Protein AF-A0A2V6KX62-F1 (afdb_monomer_lite)

Foldseek 3Di:
DDALVVQAKKWKWKDKQPDDTDTDDIGHDDDDDDPVADAPIKMKIFIDGPVNPGTPDIDIDHDDDD

Structure (mmCIF, N/CA/C/O backbone):
data_AF-A0A2V6KX62-F1
#
_entry.id   AF-A0A2V6KX62-F1
#
loop_
_atom_site.group_PDB
_atom_site.id
_atom_site.type_symbol
_atom_site.label_atom_id
_atom_site.label_alt_id
_atom_site.label_comp_id
_atom_site.label_asym_id
_atom_site.label_entity_id
_atom_site.label_seq_id
_atom_site.pdbx_PDB_ins_code
_atom_site.Cartn_x
_atom_site.Cartn_y
_atom_site.Cartn_z
_atom_site.occupancy
_atom_site.B_iso_or_equiv
_atom_site.auth_seq_id
_atom_site.auth_comp_id
_atom_site.auth_asym_id
_atom_site.auth_atom_id
_atom_site.pdbx_PDB_model_num
ATOM 1 N N . SER A 1 1 ? -2.979 -9.447 -4.179 1.00 89.94 1 SER A N 1
ATOM 2 C CA . SER A 1 1 ? -1.873 -9.758 -5.108 1.00 89.94 1 SER A CA 1
ATOM 3 C C . SER A 1 1 ? -1.774 -8.640 -6.123 1.00 89.94 1 SER A C 1
ATOM 5 O O . SER A 1 1 ? -2.717 -7.864 -6.239 1.00 89.94 1 SER A O 1
ATOM 7 N N . TRP A 1 2 ? -0.646 -8.533 -6.817 1.00 93.25 2 TRP A N 1
ATOM 8 C CA . TRP A 1 2 ? -0.447 -7.554 -7.884 1.00 93.25 2 TRP A CA 1
ATOM 9 C C . TRP A 1 2 ? 0.375 -8.149 -9.026 1.00 93.25 2 TRP A C 1
ATOM 11 O O . TRP A 1 2 ? 1.076 -9.147 -8.836 1.00 93.2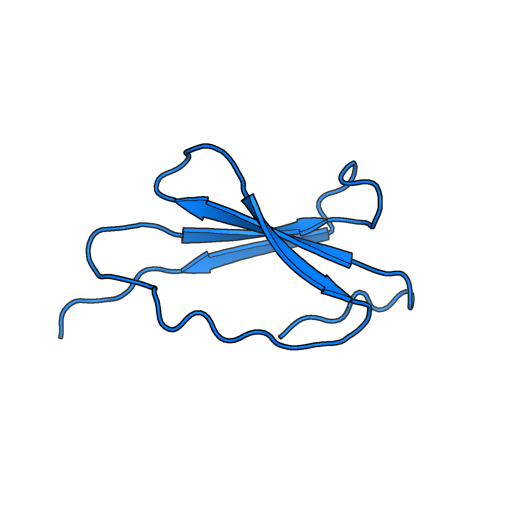5 2 TRP A O 1
ATOM 21 N N . ASP A 1 3 ? 0.265 -7.520 -10.192 1.00 93.44 3 ASP A N 1
ATOM 22 C CA . ASP A 1 3 ? 1.039 -7.773 -11.406 1.00 93.44 3 ASP A CA 1
ATOM 23 C C . ASP A 1 3 ? 1.209 -6.422 -12.118 1.00 93.44 3 ASP A C 1
ATOM 25 O O . ASP A 1 3 ? 0.217 -5.725 -12.338 1.00 93.44 3 ASP A O 1
ATOM 29 N N . THR A 1 4 ? 2.444 -6.013 -12.406 1.00 89.25 4 THR A N 1
ATOM 30 C CA . THR A 1 4 ? 2.735 -4.759 -13.125 1.00 89.25 4 THR A CA 1
ATOM 31 C C . THR A 1 4 ? 2.488 -4.855 -14.628 1.00 89.25 4 THR A C 1
ATOM 33 O O . THR A 1 4 ? 2.460 -3.825 -15.293 1.00 89.25 4 THR A O 1
ATOM 36 N N . VAL A 1 5 ? 2.258 -6.062 -15.165 1.00 87.06 5 VAL A N 1
ATOM 37 C CA . VAL A 1 5 ? 2.012 -6.383 -16.586 1.00 87.06 5 VAL A CA 1
ATOM 38 C C . VAL A 1 5 ? 3.211 -6.122 -17.507 1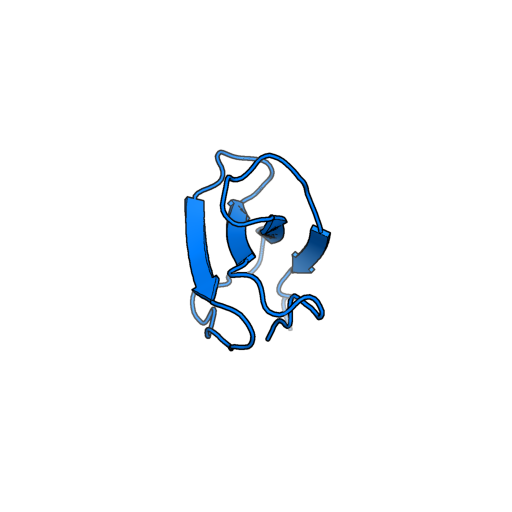.00 87.06 5 VAL A C 1
ATOM 40 O O . VAL A 1 5 ? 3.521 -6.957 -18.352 1.00 87.06 5 VAL A O 1
ATOM 43 N N . ASP A 1 6 ? 3.926 -5.014 -17.326 1.00 87.50 6 ASP A N 1
ATOM 44 C CA . ASP A 1 6 ? 5.121 -4.630 -18.083 1.00 87.50 6 ASP A CA 1
ATOM 45 C C . ASP A 1 6 ? 6.394 -5.402 -17.668 1.00 87.50 6 ASP A C 1
ATOM 47 O O . ASP A 1 6 ? 7.451 -5.259 -18.282 1.00 87.50 6 ASP A O 1
ATOM 51 N N . GLY A 1 7 ? 6.307 -6.228 -16.620 1.00 86.50 7 GLY A N 1
ATOM 52 C CA . GLY A 1 7 ? 7.424 -7.007 -16.082 1.00 86.50 7 GLY A CA 1
ATOM 53 C C . GLY A 1 7 ? 8.413 -6.195 -15.238 1.00 86.50 7 GLY A C 1
ATOM 54 O O . GLY A 1 7 ? 9.402 -6.757 -14.751 1.00 86.50 7 GLY A O 1
ATOM 55 N N . SER A 1 8 ? 8.161 -4.902 -15.024 1.00 91.94 8 SER A N 1
ATOM 56 C CA . SER A 1 8 ? 8.937 -4.048 -14.130 1.00 91.94 8 SER A CA 1
ATOM 57 C C . SER A 1 8 ? 8.610 -4.343 -12.661 1.00 91.94 8 SER A C 1
ATOM 59 O O . SER A 1 8 ? 7.615 -4.989 -12.333 1.00 91.94 8 SER A O 1
ATOM 61 N N . ILE A 1 9 ? 9.483 -3.929 -11.739 1.00 94.06 9 ILE A N 1
ATOM 62 C CA . ILE A 1 9 ? 9.209 -4.061 -10.301 1.00 94.06 9 ILE A CA 1
ATOM 63 C C . ILE A 1 9 ? 8.266 -2.932 -9.886 1.00 94.06 9 ILE A C 1
ATOM 65 O O . ILE A 1 9 ? 8.628 -1.764 -10.002 1.00 94.06 9 ILE A O 1
ATOM 69 N N . GLY A 1 10 ? 7.106 -3.286 -9.338 1.00 96.00 10 GLY A N 1
ATOM 70 C CA . GLY A 1 10 ? 6.207 -2.342 -8.684 1.00 96.00 10 GLY A CA 1
ATOM 71 C C . GLY A 1 10 ? 6.447 -2.291 -7.179 1.00 96.00 10 GLY A C 1
ATOM 72 O O . GLY A 1 10 ? 6.928 -3.260 -6.583 1.00 96.00 10 GLY A O 1
ATOM 73 N N . ARG A 1 11 ? 6.098 -1.165 -6.555 1.00 97.25 11 ARG A N 1
ATOM 74 C CA . ARG A 1 11 ? 6.127 -0.985 -5.097 1.00 97.25 11 ARG A CA 1
ATOM 75 C C . ARG A 1 11 ? 4.735 -0.654 -4.593 1.00 97.25 11 ARG A C 1
ATOM 77 O O . ARG A 1 11 ? 4.101 0.273 -5.086 1.00 97.25 11 ARG A O 1
ATOM 84 N N . ILE A 1 12 ? 4.265 -1.405 -3.608 1.00 97.75 12 ILE A N 1
ATOM 85 C CA . ILE A 1 12 ? 3.007 -1.141 -2.925 1.00 97.75 12 ILE A CA 1
ATOM 86 C C . ILE A 1 12 ? 3.294 -0.353 -1.662 1.00 97.75 12 ILE A C 1
ATOM 88 O O . ILE A 1 12 ? 4.019 -0.817 -0.783 1.00 97.75 12 ILE A O 1
ATOM 92 N N . TYR A 1 13 ? 2.656 0.801 -1.555 1.00 98.31 13 TYR A N 1
ATOM 93 C CA . TYR A 1 13 ? 2.614 1.605 -0.348 1.00 98.31 13 TYR A CA 1
ATOM 94 C C . TYR A 1 13 ? 1.234 1.522 0.284 1.00 98.31 13 TYR A C 1
ATOM 96 O O . TYR A 1 13 ? 0.233 1.339 -0.411 1.00 98.31 13 TYR A O 1
ATOM 104 N N . VAL A 1 14 ? 1.175 1.654 1.605 1.00 98.38 14 VAL A N 1
ATOM 105 C CA . VAL A 1 14 ? -0.081 1.732 2.346 1.00 98.38 14 VAL A CA 1
ATOM 106 C C . VAL A 1 14 ? -0.158 3.018 3.151 1.00 98.38 14 VAL A C 1
ATOM 108 O O . VAL A 1 14 ? 0.804 3.402 3.809 1.00 98.38 14 VAL A O 1
ATOM 111 N N . SER A 1 15 ? -1.314 3.677 3.103 1.00 98.38 15 SER A N 1
ATOM 112 C CA . SER A 1 15 ? -1.676 4.771 4.007 1.00 98.38 15 SER A CA 1
ATOM 113 C C . SER A 1 15 ? -2.869 4.368 4.860 1.00 98.38 15 SER A C 1
ATOM 115 O O . SER A 1 15 ? -3.807 3.730 4.376 1.00 98.38 15 SER A O 1
ATOM 117 N N . VAL A 1 16 ? -2.832 4.759 6.132 1.00 98.00 16 VAL A N 1
ATOM 118 C CA . VAL A 1 16 ? -3.920 4.557 7.090 1.00 98.00 16 VAL A CA 1
ATOM 119 C C . VAL A 1 16 ? -4.590 5.899 7.340 1.00 98.00 16 VAL A C 1
ATOM 121 O O . VAL A 1 16 ? -3.923 6.858 7.719 1.00 98.00 16 VAL A O 1
ATOM 124 N N . ASN A 1 17 ? -5.903 5.979 7.122 1.00 96.75 17 ASN A N 1
ATOM 125 C CA . ASN A 1 17 ? -6.715 7.175 7.363 1.00 96.75 17 ASN A CA 1
ATOM 126 C C . ASN A 1 17 ? -6.135 8.454 6.721 1.00 96.75 17 ASN A C 1
ATOM 128 O O . ASN A 1 17 ? -6.146 9.519 7.333 1.00 96.75 17 ASN A O 1
ATOM 132 N N . ARG A 1 18 ? -5.644 8.347 5.475 1.00 95.06 18 ARG A N 1
ATOM 133 C CA . ARG A 1 18 ? -4.978 9.430 4.718 1.00 95.06 18 ARG A CA 1
ATOM 134 C C . ARG A 1 18 ? -3.681 9.957 5.357 1.00 95.06 18 ARG A C 1
ATOM 136 O O . ARG A 1 18 ? -3.245 11.058 5.034 1.00 95.06 18 ARG A O 1
ATOM 143 N N . GLY A 1 19 ? -3.073 9.189 6.259 1.00 97.12 19 GLY A N 1
ATOM 144 C CA . GLY A 1 19 ? -1.766 9.486 6.837 1.00 97.12 19 GLY A CA 1
ATOM 145 C C . GLY A 1 19 ? -0.606 9.242 5.869 1.00 97.12 19 GLY A C 1
ATOM 146 O O . GLY A 1 19 ? -0.799 8.962 4.681 1.00 97.12 19 GLY A O 1
ATOM 147 N N . GLN A 1 20 ? 0.614 9.316 6.402 1.00 97.38 20 GLN A N 1
ATOM 148 C CA . GLN A 1 20 ? 1.836 9.029 5.652 1.00 97.38 20 GLN A CA 1
ATOM 149 C C . GLN A 1 20 ? 1.799 7.623 5.042 1.00 97.38 20 GLN A C 1
ATOM 151 O O . GLN A 1 20 ? 1.295 6.673 5.644 1.00 97.38 20 GLN A O 1
ATOM 156 N N . GLU A 1 21 ? 2.352 7.502 3.841 1.00 97.62 21 GLU A N 1
ATOM 157 C CA . GLU A 1 21 ? 2.492 6.217 3.170 1.00 97.62 21 GLU A CA 1
ATOM 158 C C . GLU A 1 21 ? 3.746 5.489 3.624 1.00 97.62 21 GLU A C 1
ATOM 160 O O . GLU A 1 21 ? 4.821 6.082 3.722 1.00 97.62 21 GLU A O 1
ATOM 165 N N . LEU A 1 22 ? 3.618 4.184 3.828 1.00 97.75 22 LEU A N 1
ATOM 166 C CA . LEU A 1 22 ? 4.722 3.304 4.184 1.00 97.75 22 LEU A CA 1
ATOM 167 C C . LEU A 1 22 ? 4.845 2.192 3.148 1.00 97.75 22 LEU A C 1
ATOM 169 O O . LEU A 1 22 ? 3.833 1.688 2.658 1.00 97.75 22 LEU A O 1
ATOM 173 N N . LEU A 1 23 ? 6.081 1.811 2.810 1.00 97.69 23 LEU A N 1
ATOM 174 C CA . LEU A 1 23 ? 6.327 0.689 1.907 1.00 97.69 23 LEU A CA 1
ATOM 175 C C . LEU A 1 23 ? 5.776 -0.588 2.551 1.00 97.69 23 LEU A C 1
ATOM 177 O O . LEU A 1 23 ? 6.176 -0.958 3.652 1.00 97.69 23 LEU A O 1
ATOM 181 N N . PHE A 1 24 ? 4.856 -1.242 1.854 1.00 97.31 24 PHE A N 1
ATOM 182 C CA . PHE A 1 24 ? 4.203 -2.465 2.304 1.00 97.31 24 PHE A CA 1
ATOM 183 C C . PHE A 1 24 ? 4.806 -3.704 1.639 1.00 97.31 24 PHE A C 1
ATOM 185 O O . PHE A 1 24 ? 5.052 -4.702 2.311 1.00 97.31 24 PHE A O 1
ATOM 192 N N . ALA A 1 25 ? 5.034 -3.650 0.326 1.00 96.81 25 ALA A N 1
ATOM 193 C CA . ALA A 1 25 ? 5.606 -4.756 -0.436 1.00 96.81 25 ALA A CA 1
ATOM 194 C C . ALA A 1 25 ? 6.202 -4.274 -1.767 1.00 96.81 25 ALA A C 1
ATOM 196 O O . ALA A 1 25 ? 5.854 -3.199 -2.251 1.00 96.81 25 ALA A O 1
ATOM 197 N N . ASP A 1 26 ? 7.046 -5.087 -2.399 1.00 96.25 26 ASP A N 1
ATOM 198 C CA . ASP A 1 26 ? 7.555 -4.844 -3.749 1.00 96.25 26 ASP A CA 1
ATOM 199 C C . ASP A 1 26 ? 7.717 -6.144 -4.546 1.00 96.25 26 ASP A C 1
ATOM 201 O O . ASP A 1 26 ? 7.771 -7.245 -3.993 1.00 96.25 26 ASP A O 1
ATOM 205 N N . GLY A 1 27 ? 7.704 -6.022 -5.873 1.00 94.62 27 GLY A N 1
ATOM 206 C CA . GLY A 1 27 ? 7.878 -7.146 -6.788 1.00 94.62 27 GLY A CA 1
ATOM 207 C C . GLY A 1 27 ? 7.174 -6.938 -8.125 1.00 94.62 27 GLY A C 1
ATOM 208 O O . GLY A 1 27 ? 6.378 -6.016 -8.290 1.00 94.62 27 GLY A O 1
ATOM 209 N N . ARG A 1 28 ? 7.465 -7.816 -9.090 1.00 91.50 28 ARG A N 1
ATOM 210 C CA . ARG A 1 28 ? 6.861 -7.782 -10.437 1.00 91.50 28 ARG A CA 1
ATOM 211 C C . ARG A 1 28 ? 5.434 -8.333 -10.426 1.00 91.50 28 ARG A C 1
ATOM 213 O O . ARG A 1 28 ? 4.483 -7.661 -10.801 1.00 91.50 28 ARG A O 1
ATOM 220 N N . ARG A 1 29 ? 5.299 -9.560 -9.917 1.00 92.31 29 ARG A N 1
ATOM 221 C CA . ARG A 1 29 ? 4.036 -10.278 -9.737 1.00 92.31 29 ARG A CA 1
ATOM 222 C C . ARG A 1 29 ? 4.113 -11.073 -8.445 1.00 92.31 29 ARG A C 1
ATOM 224 O O . ARG A 1 29 ? 4.875 -12.033 -8.365 1.00 92.31 29 ARG A O 1
ATOM 231 N N . SER A 1 30 ? 3.390 -10.641 -7.418 1.00 93.44 30 SER A N 1
ATOM 232 C CA . SER A 1 30 ? 3.500 -11.237 -6.083 1.00 93.44 30 SER A CA 1
ATOM 233 C C . SER A 1 30 ? 2.243 -11.002 -5.234 1.00 93.44 30 SER A C 1
ATOM 235 O O . SER A 1 30 ? 1.221 -10.463 -5.680 1.00 93.44 30 SER A O 1
ATOM 237 N N . SER A 1 31 ? 2.290 -11.476 -3.995 1.00 94.50 31 SER A N 1
ATOM 238 C CA . SER A 1 31 ? 1.246 -11.342 -2.988 1.00 94.50 31 SER A CA 1
ATOM 239 C C . SER A 1 31 ? 1.862 -11.158 -1.609 1.00 94.50 31 SER A C 1
ATOM 241 O O . SER A 1 31 ? 2.839 -11.820 -1.277 1.00 94.50 31 SER A O 1
ATOM 243 N N . ALA A 1 32 ? 1.240 -10.313 -0.793 1.00 95.69 32 ALA A N 1
ATOM 244 C CA . ALA A 1 32 ? 1.594 -10.105 0.602 1.00 95.69 32 ALA A CA 1
ATOM 245 C C . ALA A 1 32 ? 0.317 -10.120 1.446 1.00 95.69 32 ALA A C 1
ATOM 247 O O . ALA A 1 32 ? -0.713 -9.583 1.026 1.00 95.69 32 ALA A O 1
ATOM 248 N N . SER A 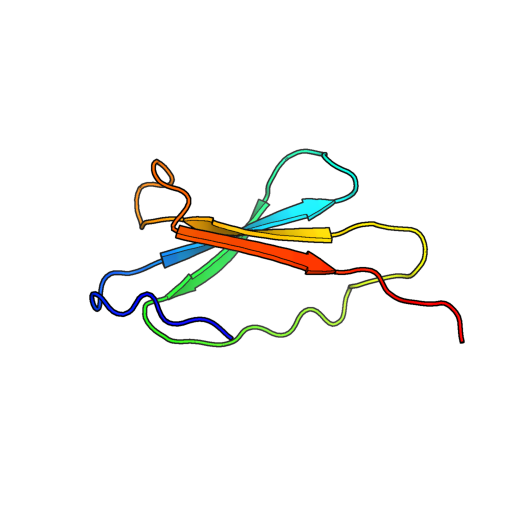1 33 ? 0.381 -10.746 2.619 1.00 95.44 33 SER A N 1
ATOM 249 C CA . SER A 1 33 ? -0.753 -10.821 3.540 1.00 95.44 33 SER A CA 1
ATOM 250 C C . SER A 1 33 ? -0.783 -9.613 4.476 1.00 95.44 33 SER A C 1
ATOM 252 O O . SER A 1 33 ? 0.227 -9.267 5.083 1.00 95.44 33 SER A O 1
ATOM 254 N N . ALA A 1 34 ? -1.959 -9.005 4.640 1.00 94.62 34 ALA A N 1
ATOM 255 C CA . ALA A 1 34 ? -2.186 -7.850 5.512 1.00 94.62 34 ALA A CA 1
ATOM 256 C C . ALA A 1 34 ? -3.072 -8.224 6.719 1.00 94.62 34 ALA A C 1
ATOM 258 O O . ALA A 1 34 ? -4.166 -7.696 6.896 1.00 94.62 34 ALA A O 1
ATOM 259 N N . HIS A 1 35 ? -2.617 -9.174 7.545 1.00 95.00 35 HIS A N 1
ATOM 260 C CA . HIS A 1 35 ? -3.385 -9.679 8.700 1.00 95.00 35 HIS A CA 1
ATOM 261 C C . HIS A 1 35 ? -3.627 -8.633 9.806 1.00 95.00 35 HIS A C 1
ATOM 263 O O . HIS A 1 35 ? -4.471 -8.836 10.670 1.00 95.00 35 HIS A O 1
ATOM 269 N N . TRP A 1 36 ? -2.893 -7.523 9.768 1.00 94.56 36 TRP A N 1
ATOM 270 C CA . TRP A 1 36 ? -2.945 -6.407 10.716 1.00 94.56 36 TRP A CA 1
ATOM 271 C C . TRP A 1 36 ? -4.066 -5.394 10.419 1.00 94.56 36 TRP A C 1
ATOM 273 O O . TRP A 1 36 ? -4.159 -4.372 11.087 1.00 94.56 36 TRP A O 1
ATOM 283 N N . ILE A 1 37 ? -4.907 -5.632 9.407 1.00 94.56 37 ILE A N 1
ATOM 284 C CA . ILE A 1 37 ? -6.037 -4.752 9.087 1.00 94.56 37 ILE A CA 1
ATOM 285 C C . ILE A 1 37 ? -7.125 -4.859 10.169 1.00 94.56 37 ILE A C 1
ATOM 287 O O . ILE A 1 37 ? -7.715 -5.922 10.410 1.00 94.56 37 ILE A O 1
ATOM 291 N N . GLU A 1 38 ? -7.446 -3.715 10.768 1.00 94.75 38 GLU A N 1
ATOM 292 C CA . GLU A 1 38 ? -8.409 -3.575 11.858 1.00 94.75 38 GLU A CA 1
ATOM 293 C C . GLU A 1 38 ? -9.688 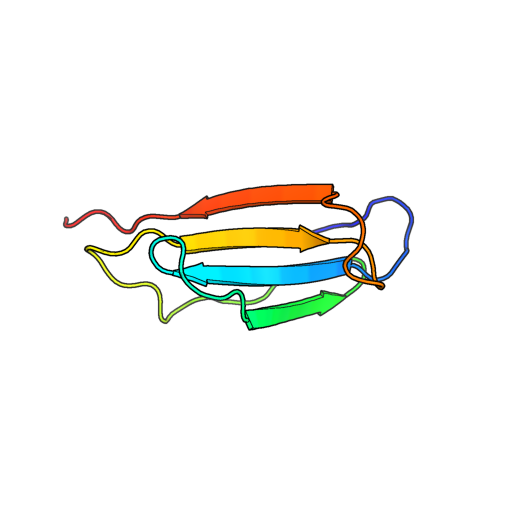-2.849 11.411 1.00 94.75 38 GLU A C 1
ATOM 295 O O . GLU A 1 38 ? -9.741 -2.169 10.382 1.00 94.75 38 GLU A O 1
ATOM 300 N N . THR A 1 39 ? -10.765 -3.023 12.179 1.00 95.25 39 THR A N 1
ATOM 301 C CA . THR A 1 39 ? -12.008 -2.256 12.006 1.00 95.25 39 THR A CA 1
ATOM 302 C C . THR A 1 39 ? -11.801 -0.794 12.395 1.00 95.25 39 THR A C 1
ATOM 304 O O . THR A 1 39 ? -10.967 -0.482 13.238 1.00 95.25 39 THR A O 1
ATOM 307 N N . GLY A 1 40 ? -12.592 0.114 11.821 1.00 94.69 40 GLY A N 1
ATOM 308 C CA . GLY A 1 40 ? -12.549 1.541 12.172 1.00 94.69 40 GLY A CA 1
ATOM 309 C C . GLY A 1 40 ? -11.450 2.349 11.474 1.00 94.69 40 GLY A C 1
ATOM 310 O O . GLY A 1 40 ? -11.432 3.568 11.602 1.00 94.69 40 GLY A O 1
ATOM 311 N N . SER A 1 41 ? -10.591 1.701 10.681 1.00 96.12 41 SER A N 1
ATOM 312 C CA . SER A 1 41 ? -9.601 2.366 9.831 1.00 96.12 41 SER A CA 1
ATOM 313 C C . SER A 1 41 ? -9.872 2.134 8.345 1.00 96.12 41 SER A C 1
ATOM 315 O O . SER A 1 41 ? -10.413 1.104 7.931 1.00 96.12 41 SER A O 1
ATOM 317 N N . LYS A 1 42 ? -9.475 3.113 7.531 1.00 97.19 42 LYS A N 1
ATOM 318 C CA . LYS A 1 42 ? -9.432 3.035 6.071 1.00 97.19 42 LYS A CA 1
ATOM 319 C C . LYS A 1 42 ? -7.983 2.867 5.631 1.00 97.19 42 LYS A C 1
ATOM 321 O O . LYS A 1 42 ? -7.146 3.714 5.939 1.00 97.19 42 LYS A O 1
ATOM 326 N N . TYR A 1 43 ? -7.713 1.807 4.882 1.00 98.06 43 TYR A N 1
ATOM 327 C CA . TYR A 1 43 ? -6.390 1.502 4.349 1.00 98.06 43 TYR A CA 1
ATOM 328 C C . TYR A 1 43 ? -6.388 1.729 2.842 1.00 98.06 43 TYR A C 1
ATOM 330 O O . TYR A 1 43 ? -7.242 1.198 2.134 1.00 98.06 43 TYR A O 1
ATOM 338 N N . GLU A 1 44 ? -5.441 2.512 2.344 1.00 98.25 44 GLU A N 1
ATOM 339 C CA . GLU A 1 44 ? -5.261 2.765 0.915 1.00 98.25 44 GLU A CA 1
ATOM 340 C C . GLU A 1 44 ? -3.954 2.130 0.463 1.00 98.25 44 GLU A C 1
ATOM 342 O O . GLU A 1 44 ? -2.877 2.621 0.799 1.00 98.25 44 GLU A O 1
ATOM 347 N N . PHE A 1 45 ? -4.058 1.03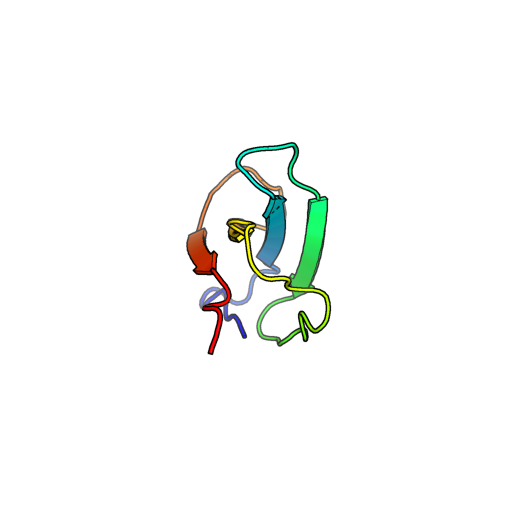3 -0.287 1.00 98.12 45 PHE A N 1
ATOM 348 C CA . PHE A 1 45 ? -2.917 0.372 -0.908 1.00 98.12 45 PHE A CA 1
ATOM 349 C C . PHE A 1 45 ? -2.737 0.925 -2.313 1.00 98.12 45 PHE A C 1
ATOM 351 O O . PHE A 1 45 ? -3.668 0.902 -3.120 1.00 98.12 45 PHE A O 1
ATOM 358 N N . ARG A 1 46 ? -1.540 1.414 -2.610 1.00 98.19 46 ARG A N 1
ATOM 359 C CA . ARG A 1 46 ? -1.203 2.067 -3.871 1.00 98.19 46 ARG A CA 1
ATOM 360 C C . ARG A 1 46 ? 0.003 1.400 -4.487 1.00 98.19 46 ARG A C 1
ATOM 362 O O . ARG A 1 46 ? 1.052 1.316 -3.858 1.00 98.19 46 ARG A O 1
ATOM 369 N N . LEU A 1 47 ? -0.178 0.898 -5.699 1.00 97.50 47 LEU A N 1
ATOM 370 C CA . LEU A 1 47 ? 0.879 0.333 -6.515 1.00 97.50 47 LEU A CA 1
ATOM 371 C C . LEU A 1 47 ? 1.489 1.453 -7.347 1.00 97.50 47 LEU A C 1
ATOM 373 O O . LEU A 1 47 ? 0.805 2.052 -8.175 1.00 97.50 47 LEU A O 1
ATOM 377 N N . TYR A 1 48 ? 2.776 1.678 -7.151 1.00 97.19 48 TYR A N 1
ATOM 378 C CA . TYR A 1 48 ? 3.575 2.591 -7.943 1.00 97.19 48 TYR A CA 1
ATOM 379 C C . TYR A 1 48 ? 4.578 1.835 -8.808 1.00 97.19 48 TYR A C 1
ATOM 381 O O . TYR A 1 48 ? 4.919 0.677 -8.532 1.00 97.19 48 TYR A O 1
ATOM 389 N N . ASN A 1 49 ? 5.099 2.525 -9.820 1.00 95.06 49 ASN A N 1
ATOM 390 C CA . ASN A 1 49 ? 6.326 2.118 -10.493 1.00 95.06 49 ASN A CA 1
ATOM 391 C C . ASN A 1 49 ? 7.512 2.053 -9.502 1.00 95.06 49 ASN A C 1
ATOM 393 O O . ASN A 1 49 ? 7.443 2.525 -8.361 1.00 95.06 49 ASN A O 1
ATOM 397 N N . ARG A 1 50 ? 8.629 1.460 -9.937 1.00 94.38 50 ARG A N 1
ATOM 398 C CA . ARG A 1 50 ? 9.813 1.246 -9.087 1.00 94.38 50 ARG A CA 1
ATOM 399 C C . ARG A 1 50 ? 10.314 2.524 -8.412 1.00 94.38 50 ARG A C 1
ATOM 401 O O . ARG A 1 50 ? 10.735 2.474 -7.255 1.00 94.38 50 ARG A O 1
ATOM 408 N N . ASP A 1 51 ? 10.259 3.643 -9.122 1.00 94.69 51 ASP A N 1
ATOM 409 C CA . ASP A 1 51 ? 10.815 4.919 -8.673 1.00 94.69 51 ASP A CA 1
ATOM 410 C C . ASP A 1 51 ? 9.828 5.741 -7.831 1.00 94.69 51 ASP A C 1
ATOM 412 O O . ASP A 1 51 ? 10.177 6.822 -7.367 1.00 94.69 51 ASP A O 1
ATOM 416 N N . HIS A 1 52 ? 8.628 5.204 -7.571 1.00 95.38 52 HIS A N 1
ATOM 417 C CA . HIS A 1 52 ? 7.573 5.854 -6.793 1.00 95.38 52 HIS A CA 1
ATOM 418 C C . HIS A 1 52 ? 7.193 7.237 -7.351 1.00 95.38 52 HIS A C 1
ATOM 420 O O . HIS A 1 52 ? 6.984 8.198 -6.615 1.00 95.38 52 HIS A O 1
ATOM 426 N N . THR A 1 53 ? 7.109 7.341 -8.675 1.00 95.88 53 THR A N 1
ATOM 427 C CA . THR A 1 53 ? 6.761 8.580 -9.386 1.00 95.88 53 THR A CA 1
ATOM 428 C C . THR A 1 53 ? 5.423 8.484 -10.110 1.00 95.88 53 THR A C 1
ATOM 430 O O . THR A 1 53 ? 4.768 9.501 -10.323 1.00 95.88 53 THR A O 1
ATOM 433 N N . GLU A 1 54 ? 4.984 7.269 -10.443 1.00 95.62 54 GLU A N 1
ATOM 434 C CA . GLU A 1 54 ? 3.749 7.010 -11.180 1.00 95.62 54 GLU A CA 1
ATOM 435 C C . GLU A 1 54 ? 2.863 6.027 -10.421 1.00 95.62 54 GLU A C 1
ATOM 437 O O . GLU A 1 54 ? 3.310 4.938 -10.052 1.00 95.62 54 GLU A O 1
ATOM 442 N N . LEU A 1 55 ? 1.604 6.411 -10.198 1.00 96.88 55 LEU A N 1
ATOM 443 C CA . LEU A 1 55 ? 0.589 5.555 -9.595 1.00 96.88 55 LEU A CA 1
ATOM 444 C C . LEU A 1 55 ? -0.025 4.654 -10.671 1.00 96.88 55 LEU A C 1
ATOM 446 O O . LEU A 1 55 ? -0.769 5.127 -11.525 1.00 96.88 55 LEU A O 1
ATOM 450 N N . LEU A 1 56 ? 0.239 3.355 -10.582 1.00 95.44 56 LEU A N 1
ATOM 451 C CA . LEU A 1 56 ? -0.251 2.353 -11.529 1.00 95.44 56 LEU A CA 1
ATOM 452 C C . LEU A 1 56 ? -1.658 1.862 -11.162 1.00 95.44 56 LEU A C 1
ATOM 454 O O . LEU A 1 56 ? -2.501 1.657 -12.030 1.00 95.44 56 LEU A O 1
ATOM 458 N N . ALA A 1 57 ? -1.925 1.662 -9.868 1.00 96.31 57 ALA A N 1
ATOM 459 C CA . ALA A 1 57 ? -3.226 1.219 -9.368 1.00 96.31 57 ALA A CA 1
ATOM 460 C C . ALA A 1 57 ? -3.408 1.564 -7.886 1.00 96.3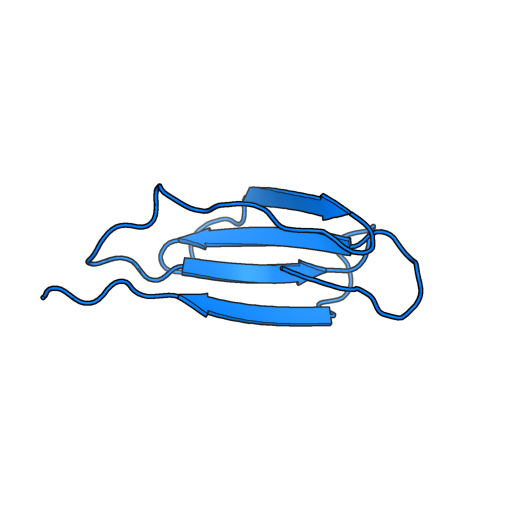1 57 ALA A C 1
ATOM 462 O O . ALA A 1 57 ? -2.439 1.737 -7.149 1.00 96.31 57 ALA A O 1
ATOM 463 N N . ASN A 1 58 ? -4.654 1.605 -7.413 1.00 97.38 58 ASN A N 1
ATOM 464 C CA . ASN A 1 58 ? -4.946 1.712 -5.987 1.00 97.38 58 ASN A CA 1
ATOM 465 C C . ASN A 1 58 ? -6.186 0.907 -5.592 1.00 97.38 58 ASN A C 1
ATOM 467 O O . ASN A 1 58 ? -7.082 0.690 -6.405 1.00 97.38 58 ASN A O 1
ATOM 471 N N . VAL A 1 59 ? -6.228 0.485 -4.329 1.00 97.50 59 VAL A N 1
ATOM 472 C CA . VAL A 1 59 ? -7.403 -0.127 -3.708 1.00 97.50 59 VAL A CA 1
ATOM 473 C C . VAL A 1 59 ? -7.600 0.421 -2.299 1.00 97.50 59 VAL A C 1
ATOM 475 O O . VAL A 1 59 ? -6.650 0.618 -1.541 1.00 97.50 59 VAL A O 1
ATOM 478 N N . THR A 1 60 ? -8.860 0.648 -1.935 1.00 97.50 60 THR A N 1
ATOM 479 C CA . THR A 1 60 ? -9.259 0.977 -0.564 1.00 97.50 60 THR A CA 1
ATOM 480 C C . THR A 1 60 ? -9.782 -0.276 0.125 1.00 97.50 60 THR A C 1
ATOM 482 O O . THR A 1 60 ? -10.661 -0.952 -0.407 1.00 97.50 60 THR A O 1
ATOM 485 N N . VAL A 1 61 ? -9.300 -0.541 1.336 1.00 96.44 61 VAL A N 1
ATOM 486 C CA . VAL A 1 61 ? -9.756 -1.641 2.186 1.00 96.44 61 VAL A CA 1
ATOM 487 C C . VAL A 1 61 ? -10.294 -1.082 3.500 1.00 96.44 61 VAL A C 1
ATOM 489 O O . VAL A 1 61 ? -9.657 -0.258 4.155 1.00 96.44 61 VAL A O 1
ATOM 492 N N . THR A 1 62 ? -11.471 -1.557 3.895 1.00 95.94 62 THR A N 1
ATOM 493 C CA . THR A 1 62 ? -12.047 -1.361 5.227 1.00 95.94 62 THR A CA 1
ATOM 494 C C . THR A 1 62 ? -12.514 -2.710 5.752 1.00 95.94 62 THR A C 1
ATOM 496 O O . THR A 1 62 ? -13.069 -3.525 5.010 1.00 95.94 62 THR A O 1
ATOM 499 N N . ARG A 1 63 ? -12.292 -2.967 7.040 1.00 93.81 63 ARG A N 1
ATOM 500 C CA . ARG A 1 63 ? -12.842 -4.151 7.698 1.00 93.81 63 ARG A CA 1
ATOM 501 C C . ARG A 1 63 ? -14.197 -3.792 8.287 1.00 93.81 63 ARG A C 1
ATOM 503 O O . ARG A 1 63 ? -14.291 -2.871 9.098 1.00 93.81 63 ARG A O 1
ATOM 510 N N . LYS A 1 64 ? -15.243 -4.502 7.864 1.00 88.31 64 LYS A N 1
ATOM 511 C CA . LYS A 1 64 ? -16.573 -4.371 8.464 1.00 88.31 64 LYS A CA 1
ATOM 512 C C . LYS A 1 64 ? -16.579 -5.061 9.825 1.00 88.31 64 LYS A C 1
ATOM 514 O O . LYS A 1 64 ? -16.026 -6.152 9.959 1.00 88.31 64 LYS A O 1
ATOM 519 N N . THR A 1 65 ? -17.200 -4.424 10.808 1.00 76.12 65 THR A N 1
ATOM 520 C CA . THR A 1 65 ? -17.650 -5.107 12.021 1.00 76.12 65 THR A CA 1
ATOM 521 C C . THR A 1 65 ? -18.742 -6.092 11.611 1.00 76.12 65 THR A C 1
ATOM 523 O O . THR A 1 65 ? -19.603 -5.740 10.800 1.00 76.12 65 THR A O 1
ATOM 526 N N . GLN A 1 66 ? -18.630 -7.331 12.084 1.00 65.81 66 GLN A N 1
ATOM 527 C CA . GLN A 1 66 ? -19.603 -8.391 11.826 1.00 65.81 66 GLN A CA 1
ATOM 528 C C . GLN A 1 66 ? -20.827 -8.235 12.725 1.00 65.81 66 GLN A C 1
ATOM 530 O O . GLN A 1 66 ? -20.645 -7.750 13.864 1.00 65.81 66 GLN A O 1
#

Sequence (66 aa):
SWDTVDGSIGRIYVSVNRGQELLFADGRRSSASAHWIETGSKYEFRLYNRDHTELLANVTVTRKTQ

pLDDT: mean 94.5, std 5.1, range [65.81, 98.38]

Secondary structure (DSSP, 8-state):
-EE-SSSPPEEEEEEETT--EEEEEEESEE----TT--BT-EEEEEEE-TTS-SEEEEEEEEBPP-

Radius of gyration: 12.24 Å; chains: 1; bounding box: 30×21×30 Å